Protein AF-A0A819J6X4-F1 (afdb_monomer_lite)

Sequence (179 aa):
MDNEDEAKCPPSIKMVFSSNIVKCTLNVLHQVMFDIQTKNLELQRYGTSIADLHRIITSLLKKLNDRLEQKYFGQQTRILLNAMPEDVREKLISSFVKYLGSIIQYIHKYYDEHSLLAESVAIFGITEIDQIKFDQIEKFVAILNLEVDHDKLFEEIISLQNTYKEVNSYRQVDQNGPP

Foldseek 3Di:
DPPPPPPDDDPVNVVQVVDLLNVLVVLLVVQLVVLVVVLVVQCPDPPCDLLNVLVSLVVSLVVLVVCLVVLPSDDSSVVSLVPDDPVSSVVSSVVSSVVSVVVSVVSCVVQVVCNLVSQLCNLVVPPQLLPRDLVSPVSNCVVVVPDDDSVVVVVVSVVVNVVSVVVVVVVVDVVVDDD

Radius of gyration: 24.9 Å; chains: 1; bounding box: 66×43×71 Å

Structure (mmCIF, N/CA/C/O backbone):
data_AF-A0A819J6X4-F1
#
_entry.id   AF-A0A819J6X4-F1
#
loop_
_atom_site.group_PDB
_atom_site.id
_atom_site.type_symbol
_atom_site.label_atom_id
_atom_site.label_alt_id
_atom_site.label_comp_id
_atom_site.label_asym_id
_atom_site.label_entity_id
_atom_site.label_seq_id
_atom_site.pdbx_PDB_ins_code
_atom_site.Cartn_x
_atom_site.Cartn_y
_atom_site.Cartn_z
_atom_site.occupancy
_atom_site.B_iso_or_equiv
_atom_site.auth_seq_id
_atom_site.auth_comp_id
_atom_site.auth_asym_id
_atom_site.auth_atom_id
_atom_site.pdbx_PDB_model_num
ATOM 1 N N . MET A 1 1 ? -3.077 32.407 39.463 1.00 41.12 1 MET A N 1
ATOM 2 C CA . MET A 1 1 ? -3.561 32.782 38.121 1.00 41.12 1 MET A CA 1
ATOM 3 C C . MET A 1 1 ? -3.925 31.483 37.455 1.00 41.12 1 MET A C 1
ATOM 5 O O . MET A 1 1 ? -3.093 30.860 36.810 1.00 41.12 1 MET A O 1
ATOM 9 N N . ASP A 1 2 ? -5.121 31.019 37.789 1.00 41.47 2 ASP A N 1
ATOM 10 C CA . ASP A 1 2 ? -5.699 29.813 37.224 1.00 41.47 2 ASP A CA 1
ATOM 11 C C . ASP A 1 2 ? -6.083 30.139 35.781 1.00 41.47 2 ASP A C 1
ATOM 13 O O . ASP A 1 2 ? -6.733 31.152 35.529 1.00 41.47 2 ASP A O 1
ATOM 17 N N . ASN A 1 3 ? -5.580 29.351 34.832 1.00 45.38 3 ASN A N 1
ATOM 18 C CA . ASN A 1 3 ? -5.832 29.555 33.410 1.00 45.38 3 ASN A CA 1
ATOM 19 C C . ASN A 1 3 ? -7.334 29.398 33.130 1.00 45.38 3 ASN A C 1
ATOM 21 O O . ASN A 1 3 ? -7.853 28.284 33.096 1.00 45.38 3 ASN A O 1
ATOM 25 N N . GLU A 1 4 ? -8.013 30.517 32.878 1.00 45.69 4 GLU A N 1
ATOM 26 C CA . GLU A 1 4 ? -9.429 30.616 32.490 1.00 45.69 4 GLU A CA 1
ATOM 27 C C . GLU A 1 4 ? -9.725 30.083 31.066 1.00 45.69 4 GLU A C 1
ATOM 29 O O . GLU A 1 4 ? -10.830 30.252 30.554 1.00 45.69 4 GLU A O 1
ATOM 34 N N . ASP A 1 5 ? -8.780 29.370 30.444 1.00 49.88 5 ASP A N 1
ATOM 35 C CA . ASP A 1 5 ? -8.896 28.795 29.096 1.00 49.88 5 ASP A CA 1
ATOM 36 C C . ASP A 1 5 ? -9.400 27.335 29.061 1.00 49.88 5 ASP A C 1
ATOM 38 O O . ASP A 1 5 ? -9.531 26.752 27.982 1.00 49.88 5 ASP A O 1
ATOM 42 N N . GLU A 1 6 ? -9.792 26.729 30.194 1.00 52.22 6 GLU A N 1
ATOM 43 C CA . GLU A 1 6 ? -10.654 25.526 30.189 1.00 52.22 6 GLU A CA 1
ATOM 44 C C . GLU A 1 6 ? -12.104 25.891 29.803 1.00 52.22 6 GLU A C 1
ATOM 46 O O . GLU A 1 6 ? -13.084 25.653 30.516 1.00 52.22 6 GLU A O 1
ATOM 51 N N . ALA A 1 7 ? -12.264 26.488 28.626 1.00 55.84 7 ALA A N 1
ATOM 52 C CA . ALA A 1 7 ? -13.547 26.809 28.037 1.00 55.84 7 ALA A CA 1
ATOM 53 C C . ALA A 1 7 ? -14.368 25.524 27.796 1.00 55.84 7 ALA A C 1
ATOM 55 O O . ALA A 1 7 ? -14.178 24.791 26.828 1.00 55.84 7 ALA A O 1
ATOM 56 N N . LYS A 1 8 ? -15.303 25.256 28.717 1.00 67.75 8 LYS A N 1
ATOM 57 C CA . LYS A 1 8 ? -16.617 24.603 28.536 1.00 67.75 8 LYS A CA 1
ATOM 58 C C . LYS A 1 8 ? -16.708 23.493 27.472 1.00 67.75 8 LYS A C 1
ATOM 60 O O . LYS A 1 8 ? -17.600 23.526 26.629 1.00 67.75 8 LYS A O 1
ATOM 65 N N . CYS A 1 9 ? -15.879 22.451 27.534 1.00 69.38 9 CYS A N 1
ATOM 66 C CA . CYS A 1 9 ? -16.194 21.225 26.793 1.00 69.38 9 CYS A CA 1
ATOM 67 C C . CYS A 1 9 ? -17.431 20.556 27.439 1.00 69.38 9 CYS A C 1
ATOM 69 O O . CYS A 1 9 ? -17.356 20.208 28.626 1.00 69.38 9 CYS A O 1
ATOM 71 N N . PRO A 1 10 ? -18.566 20.397 26.720 1.00 84.94 10 PRO A N 1
ATOM 72 C CA . PRO A 1 10 ? -19.780 19.802 27.270 1.00 84.94 10 PRO A CA 1
ATOM 73 C C . PRO A 1 10 ? -19.505 18.425 27.896 1.00 84.94 10 PRO A C 1
ATOM 75 O O . PRO A 1 10 ? -18.738 17.644 27.322 1.00 84.94 10 PRO A O 1
ATOM 78 N N . PRO A 1 11 ? -20.139 18.069 29.031 1.00 81.12 11 PRO A N 1
ATOM 79 C CA . PRO A 1 11 ? -19.886 16.797 29.716 1.00 81.12 11 PRO A CA 1
ATOM 80 C C . PRO A 1 11 ? -20.071 15.567 28.819 1.00 81.12 11 PRO A C 1
ATOM 82 O O . PRO A 1 11 ? -19.298 14.615 28.901 1.00 81.12 11 PRO A O 1
ATOM 85 N N . SER A 1 12 ? -21.049 15.614 27.911 1.00 81.88 12 SER A N 1
ATOM 86 C CA . SER A 1 12 ? -21.292 14.575 26.906 1.00 81.88 12 SER A CA 1
ATOM 87 C C . SER A 1 12 ? -20.101 14.381 25.964 1.00 81.88 12 SER A C 1
ATOM 89 O O . SER A 1 12 ? -19.718 13.247 25.689 1.00 81.88 12 SER A O 1
ATOM 91 N N . ILE A 1 13 ? -19.461 15.468 25.525 1.00 79.56 13 ILE A N 1
ATOM 92 C CA . ILE A 1 13 ? -18.273 15.422 24.667 1.00 79.56 13 ILE A CA 1
ATOM 93 C C . ILE A 1 13 ? -17.069 14.885 25.454 1.00 79.56 13 ILE A C 1
ATOM 95 O O . ILE A 1 13 ? -16.388 13.976 24.976 1.00 79.56 13 ILE A O 1
ATOM 99 N N . LYS A 1 14 ? -16.847 15.353 26.693 1.00 81.00 14 LYS A N 1
ATOM 100 C CA . LYS A 1 14 ? -15.789 14.806 27.568 1.00 81.00 14 LYS A CA 1
ATOM 101 C C . LYS A 1 14 ? -15.947 13.296 27.773 1.00 81.00 14 LYS A C 1
ATOM 103 O O . LYS A 1 14 ? -14.958 12.566 27.718 1.00 81.00 14 LYS A O 1
ATOM 108 N N . MET A 1 15 ? -17.178 12.817 27.956 1.00 79.44 15 MET A N 1
ATOM 109 C CA . MET A 1 15 ? -17.468 11.392 28.128 1.00 79.44 15 MET A CA 1
ATOM 110 C C . MET A 1 15 ? -17.116 10.572 26.878 1.00 79.44 15 MET A C 1
ATOM 112 O O . MET A 1 15 ? -16.486 9.521 26.996 1.00 79.44 15 MET A O 1
ATOM 116 N N . VAL A 1 16 ? -17.441 11.073 25.680 1.00 80.62 16 VAL A N 1
ATOM 117 C CA . VAL A 1 16 ? -17.099 10.419 24.403 1.00 80.62 16 VAL A CA 1
ATOM 118 C C . VAL A 1 16 ? -15.585 10.260 24.257 1.00 80.62 16 VAL A C 1
ATOM 120 O O . VAL A 1 16 ? -15.105 9.149 24.041 1.00 80.62 16 VAL A O 1
ATOM 123 N N . PHE A 1 17 ? -14.809 11.329 24.447 1.00 80.06 17 PHE A N 1
ATOM 124 C CA . PHE A 1 17 ? -13.347 11.272 24.296 1.00 80.06 17 PHE A CA 1
ATOM 125 C C . PHE A 1 17 ? -12.625 10.576 25.457 1.00 80.06 17 PHE A C 1
ATOM 127 O O . PHE A 1 17 ? -11.466 10.185 25.317 1.00 80.06 17 PHE A O 1
ATOM 134 N N . SER A 1 18 ? -13.305 10.357 26.585 1.00 82.50 18 SER A N 1
ATOM 135 C CA . SER A 1 18 ? -12.787 9.534 27.682 1.00 82.50 18 SER A CA 1
ATOM 136 C C . SER A 1 18 ? -12.871 8.033 27.382 1.00 82.50 18 SER A C 1
ATOM 138 O O . SER A 1 18 ? -12.125 7.257 27.979 1.00 82.50 18 SER A O 1
ATOM 140 N N . SER A 1 19 ? -13.713 7.621 26.427 1.00 88.50 19 SER A N 1
ATOM 141 C CA . SER A 1 19 ? -13.893 6.219 26.041 1.00 88.50 19 SER A CA 1
ATOM 142 C C . SER A 1 19 ? -12.650 5.630 25.373 1.00 88.50 19 SER A C 1
ATOM 144 O O . SER A 1 19 ? -12.152 6.143 24.368 1.00 88.50 19 SER A O 1
ATOM 146 N N . ASN A 1 20 ? -12.194 4.479 25.873 1.00 87.56 20 ASN A N 1
ATOM 147 C CA . ASN A 1 20 ? -11.097 3.731 25.255 1.00 87.56 20 ASN A CA 1
ATOM 148 C C . ASN A 1 20 ? -11.438 3.273 23.831 1.00 87.56 20 ASN A C 1
ATOM 150 O O . ASN A 1 20 ? -10.542 3.210 22.996 1.00 87.56 20 ASN A O 1
ATOM 154 N N . ILE A 1 21 ? -12.714 3.008 23.525 1.00 90.75 21 ILE A N 1
ATOM 155 C CA . ILE A 1 21 ? -13.169 2.639 22.172 1.00 90.75 21 ILE A CA 1
ATOM 156 C C . ILE A 1 21 ? -12.940 3.802 21.205 1.00 90.75 21 ILE A C 1
ATOM 158 O O . ILE A 1 21 ? -12.397 3.613 20.115 1.00 90.75 21 ILE A O 1
ATOM 162 N N . VAL A 1 22 ? -13.307 5.016 21.622 1.00 91.19 22 VAL A N 1
ATOM 163 C CA . VAL A 1 22 ? -13.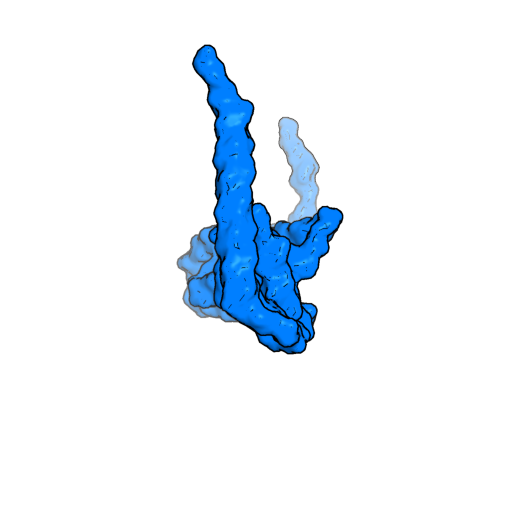131 6.230 20.815 1.00 91.19 22 VAL A CA 1
ATOM 164 C C . VAL A 1 22 ? -11.649 6.524 20.629 1.00 91.19 22 VAL A C 1
ATOM 166 O O . VAL A 1 22 ? -11.203 6.685 19.497 1.00 91.19 22 VAL A O 1
ATOM 169 N N . LYS A 1 23 ? -10.855 6.492 21.706 1.00 91.00 23 LYS A N 1
ATOM 170 C CA . LYS A 1 23 ? -9.393 6.659 21.628 1.00 91.00 23 LYS A CA 1
ATOM 171 C C . LYS A 1 23 ? -8.749 5.627 20.701 1.00 91.00 23 LYS A C 1
ATOM 173 O O . LYS A 1 23 ? -7.892 5.976 19.895 1.00 91.00 23 LYS A O 1
ATOM 178 N N . CYS A 1 24 ? -9.166 4.368 20.794 1.00 92.38 24 CYS A N 1
ATOM 179 C CA . CYS A 1 24 ? -8.680 3.281 19.946 1.00 92.38 24 CYS A CA 1
ATOM 180 C C . CYS A 1 24 ? -9.001 3.554 18.470 1.00 92.38 24 CYS A C 1
ATOM 182 O O . CYS A 1 24 ? -8.107 3.542 17.629 1.00 92.38 24 CYS A O 1
ATOM 184 N N . THR A 1 25 ? -10.249 3.921 18.176 1.00 92.31 25 THR A N 1
ATOM 185 C CA . THR A 1 25 ? -10.704 4.257 16.818 1.00 92.31 25 THR A CA 1
ATOM 186 C C . THR A 1 25 ? -9.948 5.454 16.240 1.00 92.31 25 THR A C 1
ATOM 188 O O . THR A 1 25 ? -9.464 5.392 15.112 1.00 92.31 25 THR A O 1
ATOM 191 N N . LEU A 1 26 ? -9.782 6.528 17.018 1.00 92.00 26 LEU A N 1
ATOM 192 C CA . LEU A 1 26 ? -9.045 7.720 16.592 1.00 92.00 26 LEU A CA 1
ATOM 193 C C . LEU A 1 26 ? -7.571 7.418 16.304 1.00 92.00 26 LEU A C 1
ATOM 195 O O . LEU A 1 26 ? -7.029 7.948 15.339 1.00 92.00 26 LEU A O 1
ATOM 199 N N . ASN A 1 27 ? -6.936 6.536 17.084 1.00 91.31 27 ASN A N 1
ATOM 200 C CA . ASN A 1 27 ? -5.561 6.108 16.817 1.00 91.31 27 ASN A CA 1
ATOM 201 C C . ASN A 1 27 ? -5.437 5.374 15.475 1.00 91.31 27 ASN A C 1
ATOM 203 O O . ASN A 1 27 ? -4.507 5.651 14.718 1.00 91.31 27 ASN A O 1
ATOM 207 N N . VAL A 1 28 ? -6.380 4.482 15.148 1.00 91.56 28 VAL A N 1
ATOM 208 C CA . VAL A 1 28 ? -6.401 3.804 13.840 1.00 91.56 28 VAL A CA 1
ATOM 209 C C . VAL A 1 28 ? -6.591 4.806 12.713 1.00 91.56 28 VAL A C 1
ATOM 211 O O . VAL A 1 28 ? -5.815 4.805 11.759 1.00 91.56 28 VAL A O 1
ATOM 214 N N . LEU A 1 29 ? -7.586 5.687 12.838 1.00 90.69 29 LEU A N 1
ATOM 215 C CA . LEU A 1 29 ? -7.858 6.708 11.832 1.00 90.69 29 LEU A CA 1
ATOM 216 C C . LEU A 1 29 ? -6.639 7.601 11.610 1.00 90.69 29 LEU A C 1
ATOM 218 O O . LEU A 1 29 ? -6.245 7.800 10.469 1.00 90.69 29 LEU A O 1
ATOM 222 N N . HIS A 1 30 ? -5.999 8.075 12.679 1.00 88.88 30 HIS A N 1
ATOM 223 C CA . HIS A 1 30 ? -4.799 8.899 12.583 1.00 88.88 30 HIS A CA 1
ATOM 224 C C . HIS A 1 30 ? -3.659 8.175 11.854 1.00 88.88 30 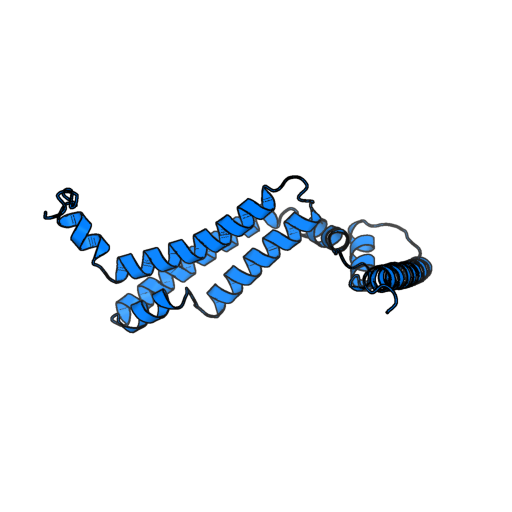HIS A C 1
ATOM 226 O O . HIS A 1 30 ? -3.056 8.741 10.948 1.00 88.88 30 HIS A O 1
ATOM 232 N N . GLN A 1 31 ? -3.381 6.915 12.201 1.00 87.38 31 GLN A N 1
ATOM 233 C CA . GLN A 1 31 ? -2.316 6.131 11.561 1.00 87.38 31 GLN A CA 1
ATOM 234 C C . GLN A 1 31 ? -2.569 5.910 10.066 1.00 87.38 31 GLN A C 1
ATOM 236 O O . GLN A 1 31 ? -1.675 6.108 9.246 1.00 87.38 31 GLN A O 1
ATOM 241 N N . VAL A 1 32 ? -3.794 5.523 9.708 1.00 86.81 32 VAL A N 1
ATOM 242 C CA . VAL A 1 32 ? -4.160 5.247 8.314 1.00 86.81 32 VAL A CA 1
ATOM 243 C C . VAL A 1 32 ? -4.228 6.539 7.499 1.00 86.81 32 VAL A C 1
ATOM 245 O O . VAL A 1 32 ? -3.700 6.589 6.392 1.00 86.81 32 VAL A O 1
ATOM 248 N N . MET A 1 33 ? -4.820 7.604 8.050 1.00 84.06 33 MET A N 1
ATOM 249 C CA . MET A 1 33 ? -4.875 8.907 7.384 1.00 84.06 33 MET A CA 1
ATOM 250 C C . MET A 1 33 ? -3.485 9.489 7.174 1.00 84.06 33 MET A C 1
ATOM 252 O O . MET A 1 33 ? -3.234 10.023 6.102 1.00 84.06 33 MET A O 1
ATOM 256 N N . PHE A 1 34 ? -2.578 9.357 8.142 1.00 87.25 34 PHE A N 1
ATOM 257 C CA . PHE A 1 34 ? -1.207 9.834 7.994 1.00 87.25 34 PHE A CA 1
ATOM 258 C C . PHE A 1 34 ? -0.483 9.134 6.835 1.00 87.25 34 PHE A C 1
ATOM 260 O O . PHE A 1 34 ? 0.149 9.796 6.009 1.00 87.25 34 PHE A O 1
ATOM 267 N N . ASP A 1 35 ? -0.623 7.808 6.729 1.00 87.06 35 ASP A N 1
ATOM 268 C CA . ASP A 1 35 ? -0.035 7.024 5.637 1.00 87.06 35 ASP A CA 1
ATOM 269 C C . ASP A 1 35 ? -0.593 7.459 4.268 1.00 87.06 35 ASP A C 1
ATOM 271 O O . ASP A 1 35 ? 0.172 7.682 3.326 1.00 87.06 35 ASP A O 1
ATOM 275 N N . ILE A 1 36 ? -1.912 7.655 4.173 1.00 86.94 36 ILE A N 1
ATOM 276 C CA . ILE A 1 36 ? -2.587 8.113 2.948 1.00 86.94 36 ILE A CA 1
ATOM 277 C C . ILE A 1 36 ? -2.190 9.551 2.596 1.00 86.94 36 ILE A C 1
ATOM 279 O O . ILE A 1 36 ? -1.846 9.833 1.452 1.00 86.94 36 ILE A O 1
ATOM 283 N N . GLN A 1 37 ? -2.212 10.471 3.561 1.00 87.25 37 GLN A N 1
ATOM 284 C CA . GLN A 1 37 ? -1.880 11.882 3.350 1.00 87.25 37 GLN A CA 1
ATOM 285 C C . GLN A 1 37 ? -0.438 12.057 2.890 1.00 87.25 37 GLN A C 1
ATOM 287 O O . GLN A 1 37 ? -0.189 12.803 1.947 1.00 87.25 37 GLN A O 1
ATOM 292 N N . THR A 1 38 ? 0.499 11.332 3.504 1.00 89.31 38 THR A N 1
ATOM 293 C CA . THR A 1 38 ? 1.909 11.355 3.099 1.00 89.31 38 THR A CA 1
ATOM 294 C C . THR A 1 38 ? 2.061 10.990 1.623 1.00 89.31 38 THR A C 1
ATOM 296 O O . THR A 1 38 ? 2.768 11.671 0.883 1.00 89.31 38 THR A O 1
ATOM 299 N N . LYS A 1 39 ? 1.354 9.946 1.179 1.00 89.25 39 LYS A N 1
ATOM 300 C CA . LYS A 1 39 ? 1.406 9.472 -0.207 1.00 89.25 39 LYS A CA 1
ATOM 301 C C . LYS A 1 39 ? 0.648 10.390 -1.166 1.00 89.25 39 LYS A C 1
ATOM 303 O O . LYS A 1 39 ? 1.137 10.646 -2.258 1.00 89.25 39 LYS A O 1
ATOM 308 N N . ASN A 1 40 ? -0.468 10.979 -0.742 1.00 85.88 40 ASN A N 1
ATOM 309 C CA . ASN A 1 40 ? -1.170 12.007 -1.516 1.00 85.88 40 ASN A CA 1
ATOM 310 C C . ASN A 1 40 ? -0.303 13.247 -1.751 1.00 85.88 40 ASN A C 1
ATOM 312 O O . ASN A 1 40 ? -0.276 13.765 -2.863 1.00 85.88 40 ASN A O 1
ATOM 316 N N . LEU A 1 41 ? 0.426 13.709 -0.732 1.00 87.38 41 LEU A N 1
ATOM 317 C CA . LEU A 1 41 ? 1.358 14.824 -0.888 1.00 87.38 41 LEU A CA 1
ATOM 318 C C . LEU A 1 41 ? 2.483 14.479 -1.862 1.00 87.38 41 LEU A C 1
ATOM 320 O O . LEU A 1 41 ? 2.889 15.339 -2.634 1.00 87.38 41 LEU A O 1
ATOM 324 N N . GLU A 1 42 ? 2.971 13.236 -1.846 1.00 86.44 42 GLU A N 1
ATOM 325 C CA . GLU A 1 42 ? 3.952 12.741 -2.817 1.00 86.44 42 GLU A CA 1
ATOM 326 C C . GLU A 1 42 ? 3.393 12.784 -4.247 1.00 86.44 42 GLU A C 1
ATOM 328 O O . GLU A 1 42 ? 4.051 13.321 -5.131 1.00 86.44 42 GLU A O 1
ATOM 333 N N . LEU A 1 43 ? 2.149 12.331 -4.450 1.00 84.00 43 LEU A N 1
ATOM 334 C CA . LEU A 1 43 ? 1.465 12.383 -5.749 1.00 84.00 43 LEU A CA 1
ATOM 335 C C . LEU A 1 43 ? 1.254 13.813 -6.261 1.00 84.00 43 LEU A C 1
ATOM 337 O O . LEU A 1 43 ? 1.331 14.051 -7.462 1.00 84.00 43 LEU A O 1
ATOM 341 N N . GLN A 1 44 ? 1.012 14.766 -5.362 1.00 83.19 44 GLN A N 1
ATOM 342 C CA . GLN A 1 44 ? 0.765 16.173 -5.693 1.00 83.19 44 GLN A CA 1
ATOM 343 C C . GLN A 1 44 ? 2.040 16.979 -5.989 1.00 83.19 44 GLN A C 1
ATOM 345 O O . GLN A 1 44 ? 1.944 18.156 -6.345 1.00 83.19 44 GLN A O 1
ATOM 350 N N . ARG A 1 45 ? 3.235 16.392 -5.833 1.00 84.06 45 ARG A N 1
ATOM 351 C CA . ARG A 1 45 ? 4.487 17.086 -6.157 1.00 84.06 45 ARG A CA 1
ATOM 352 C C . ARG A 1 45 ? 4.556 17.408 -7.648 1.00 84.06 45 ARG A C 1
ATOM 354 O O . ARG A 1 45 ? 4.127 16.637 -8.503 1.00 84.06 45 ARG A O 1
ATOM 361 N N . TYR A 1 46 ? 5.130 18.567 -7.961 1.00 69.31 46 TYR A N 1
ATOM 362 C CA . TYR A 1 46 ? 5.392 18.944 -9.344 1.00 69.31 46 TYR A CA 1
ATOM 363 C C . TYR A 1 46 ? 6.374 17.947 -9.972 1.00 69.31 46 TYR A C 1
ATOM 365 O O . TYR A 1 46 ? 7.446 17.712 -9.417 1.00 69.31 46 TYR A O 1
ATOM 373 N N . GLY A 1 47 ? 6.009 17.376 -11.121 1.00 69.31 47 GLY A N 1
ATOM 374 C CA . GLY A 1 47 ? 6.851 16.422 -11.845 1.00 69.31 47 GLY A CA 1
ATOM 375 C C . GLY A 1 47 ? 6.675 14.950 -11.461 1.00 69.31 47 GLY A C 1
ATOM 376 O O . GLY A 1 47 ? 7.466 14.138 -11.930 1.00 69.31 47 GLY A O 1
ATOM 377 N N . THR A 1 48 ? 5.661 14.581 -10.666 1.00 75.69 48 THR A N 1
ATOM 378 C CA . THR A 1 48 ? 5.308 13.166 -10.443 1.00 75.69 48 THR A CA 1
ATOM 379 C C . THR A 1 48 ? 5.006 12.491 -11.781 1.00 75.69 48 THR A C 1
ATOM 381 O O . THR A 1 48 ? 4.012 12.804 -12.440 1.00 75.69 48 THR A O 1
ATOM 384 N N . SER A 1 49 ? 5.879 11.573 -12.194 1.00 76.44 49 SER A N 1
ATOM 385 C CA . SER A 1 49 ? 5.717 10.817 -13.435 1.00 76.44 49 SER A CA 1
ATOM 386 C C . SER A 1 49 ? 4.711 9.670 -13.269 1.00 76.44 49 SER A C 1
ATOM 388 O O . SER A 1 49 ? 4.334 9.295 -12.158 1.00 76.44 49 SER A O 1
ATOM 390 N N . ILE A 1 50 ? 4.296 9.047 -14.376 1.00 75.25 50 ILE A N 1
ATOM 391 C CA . ILE A 1 50 ? 3.463 7.834 -14.316 1.00 75.25 50 ILE A CA 1
ATOM 392 C C . ILE A 1 50 ? 4.199 6.655 -13.650 1.00 75.25 50 ILE A C 1
ATOM 394 O O . ILE A 1 50 ? 3.573 5.810 -13.011 1.00 75.25 50 ILE A O 1
ATOM 398 N N . ALA A 1 51 ? 5.533 6.638 -13.734 1.00 73.06 51 ALA A N 1
ATOM 399 C CA . ALA A 1 51 ? 6.378 5.686 -13.024 1.00 73.06 51 ALA A CA 1
ATOM 400 C C . ALA A 1 51 ? 6.344 5.928 -11.504 1.00 73.06 51 ALA A C 1
ATOM 402 O O . ALA A 1 51 ? 6.208 4.986 -10.718 1.00 73.06 51 ALA A O 1
ATOM 403 N N . ASP A 1 52 ? 6.383 7.197 -11.084 1.00 78.25 52 ASP A N 1
ATOM 404 C CA . ASP A 1 52 ? 6.222 7.573 -9.678 1.00 78.25 52 ASP A CA 1
ATOM 405 C C . ASP A 1 52 ? 4.831 7.218 -9.158 1.00 78.25 52 ASP A C 1
ATOM 407 O O . ASP A 1 52 ? 4.718 6.688 -8.056 1.00 78.25 52 ASP A O 1
ATOM 411 N N . LEU A 1 53 ? 3.783 7.429 -9.961 1.00 83.00 53 LEU A N 1
ATOM 412 C CA . LEU A 1 53 ? 2.413 7.048 -9.616 1.00 83.00 53 LEU A CA 1
ATOM 413 C C . LEU A 1 53 ? 2.325 5.563 -9.235 1.00 83.00 53 LEU A C 1
ATOM 415 O O . LEU A 1 53 ? 1.814 5.242 -8.159 1.00 83.00 53 LEU A O 1
ATOM 419 N N . HIS A 1 54 ? 2.862 4.665 -10.074 1.00 84.44 54 HIS A N 1
ATOM 420 C CA . HIS A 1 54 ? 2.875 3.227 -9.784 1.00 84.44 54 HIS A CA 1
ATOM 421 C C . HIS A 1 54 ? 3.634 2.919 -8.497 1.00 84.44 54 HIS A C 1
ATOM 423 O O . HIS A 1 54 ? 3.100 2.254 -7.608 1.00 84.44 54 HIS A O 1
ATOM 429 N N . ARG A 1 55 ? 4.852 3.447 -8.345 1.00 83.12 55 ARG A N 1
ATOM 430 C CA . ARG A 1 55 ? 5.680 3.228 -7.150 1.00 83.12 55 ARG A CA 1
ATOM 431 C C . ARG A 1 55 ? 5.000 3.714 -5.867 1.00 83.12 55 ARG A C 1
ATOM 433 O O . ARG A 1 55 ? 5.032 3.029 -4.844 1.00 83.12 55 ARG A O 1
ATOM 440 N N . ILE A 1 56 ? 4.382 4.892 -5.905 1.00 87.69 56 ILE A N 1
ATOM 441 C CA . ILE A 1 56 ? 3.729 5.510 -4.747 1.00 87.69 56 ILE A CA 1
ATOM 442 C C . ILE A 1 56 ? 2.497 4.701 -4.335 1.00 87.69 56 ILE A C 1
ATOM 444 O O . ILE A 1 56 ? 2.348 4.370 -3.153 1.00 87.69 56 ILE A O 1
ATOM 448 N N . ILE A 1 57 ? 1.643 4.347 -5.300 1.00 88.50 57 ILE A N 1
ATOM 449 C CA . ILE A 1 57 ? 0.408 3.603 -5.038 1.00 88.50 57 ILE A CA 1
ATOM 450 C C . ILE A 1 57 ? 0.711 2.174 -4.587 1.00 88.50 57 ILE A C 1
ATOM 452 O O . ILE A 1 57 ? 0.154 1.730 -3.583 1.00 88.50 57 ILE A O 1
ATOM 456 N N . THR A 1 58 ? 1.631 1.467 -5.247 1.00 87.31 58 THR A N 1
ATOM 457 C CA . THR A 1 58 ? 2.018 0.104 -4.841 1.00 87.31 58 THR A CA 1
ATOM 458 C C . THR A 1 58 ? 2.674 0.078 -3.462 1.00 87.31 58 THR A C 1
ATOM 460 O O . THR A 1 58 ? 2.369 -0.802 -2.658 1.00 87.31 58 THR A O 1
ATOM 463 N N . SER A 1 59 ? 3.505 1.073 -3.128 1.00 89.56 59 SER A N 1
ATOM 464 C CA . SER A 1 59 ? 4.073 1.224 -1.783 1.00 89.56 59 SER A CA 1
ATOM 465 C C . SER A 1 59 ? 2.987 1.414 -0.716 1.00 89.56 59 SER A C 1
ATOM 467 O O . SER A 1 59 ? 3.053 0.786 0.347 1.00 89.56 59 SER A O 1
ATOM 469 N N . LEU A 1 60 ? 1.969 2.237 -0.998 1.00 92.12 60 LEU A N 1
ATOM 470 C CA . LEU A 1 60 ? 0.823 2.424 -0.107 1.00 92.12 60 LEU A CA 1
ATOM 471 C C . LEU A 1 60 ? 0.013 1.129 0.038 1.00 92.12 60 LEU A C 1
ATOM 473 O O . LEU A 1 60 ? -0.241 0.699 1.162 1.00 92.12 60 LEU A O 1
ATOM 477 N N . LEU A 1 61 ? -0.349 0.490 -1.078 1.00 92.31 61 LEU A N 1
ATOM 478 C CA . LEU A 1 61 ? -1.107 -0.762 -1.093 1.00 92.31 61 LEU A CA 1
ATOM 479 C C . LEU A 1 61 ? -0.388 -1.864 -0.321 1.00 92.31 61 LEU A C 1
ATOM 481 O O . LEU A 1 61 ? -1.011 -2.519 0.510 1.00 92.31 61 LEU A O 1
ATOM 485 N N . LYS A 1 62 ? 0.923 -2.032 -0.527 1.00 92.00 62 LYS A N 1
ATOM 486 C CA . LYS A 1 62 ? 1.734 -2.989 0.232 1.00 92.00 62 LYS A CA 1
ATOM 487 C C . LYS A 1 62 ? 1.628 -2.725 1.732 1.00 92.00 62 LYS A C 1
ATOM 489 O O . LYS A 1 62 ? 1.263 -3.617 2.486 1.00 92.00 62 LYS A O 1
ATOM 494 N N . LYS A 1 63 ? 1.843 -1.478 2.162 1.00 92.31 63 LYS A N 1
ATOM 495 C CA . LYS A 1 63 ? 1.766 -1.105 3.582 1.00 92.31 63 LYS A CA 1
ATOM 496 C C . LYS A 1 63 ? 0.379 -1.360 4.186 1.00 92.31 63 LYS A C 1
ATOM 498 O O . LYS A 1 63 ? 0.284 -1.797 5.331 1.00 92.31 63 LYS A O 1
ATOM 503 N N . LEU A 1 64 ? -0.696 -1.074 3.448 1.00 93.19 64 LEU A N 1
ATOM 504 C CA . LEU A 1 64 ? -2.067 -1.317 3.907 1.00 93.19 64 LEU A CA 1
ATOM 505 C C . LEU A 1 64 ? -2.385 -2.818 3.980 1.00 93.19 64 LEU A C 1
ATOM 507 O O . LEU A 1 64 ? -2.987 -3.252 4.964 1.00 93.19 64 LEU A O 1
ATOM 511 N N . ASN A 1 65 ? -1.944 -3.601 2.992 1.00 93.94 65 ASN A N 1
ATOM 512 C CA . ASN A 1 65 ? -2.100 -5.056 2.973 1.00 93.94 65 ASN A CA 1
ATOM 513 C C . ASN A 1 65 ? -1.317 -5.727 4.110 1.00 93.94 65 ASN A C 1
ATOM 515 O O . ASN A 1 65 ? -1.905 -6.509 4.852 1.00 93.94 65 ASN A O 1
ATOM 519 N N . ASP A 1 66 ? -0.056 -5.346 4.338 1.00 93.44 66 ASP A N 1
ATOM 520 C CA . ASP A 1 66 ? 0.766 -5.878 5.436 1.00 93.44 66 ASP A CA 1
ATOM 521 C C . ASP A 1 66 ? 0.092 -5.636 6.801 1.00 93.44 66 ASP A C 1
ATOM 523 O O . ASP A 1 66 ? 0.032 -6.519 7.660 1.00 93.44 66 ASP A O 1
ATOM 527 N N . ARG A 1 67 ? -0.476 -4.436 7.007 1.00 91.62 67 ARG A N 1
ATOM 528 C CA . ARG A 1 67 ? -1.245 -4.108 8.221 1.00 91.62 67 ARG A CA 1
ATOM 529 C C . ARG A 1 67 ? -2.503 -4.962 8.355 1.00 91.62 67 ARG A C 1
ATOM 531 O O . ARG A 1 67 ? -2.849 -5.344 9.474 1.00 91.62 67 ARG A O 1
ATOM 538 N N . LEU A 1 68 ? -3.197 -5.225 7.248 1.00 93.50 68 LEU A N 1
ATOM 539 C CA . LEU A 1 68 ? -4.421 -6.022 7.218 1.00 93.50 68 LEU A CA 1
ATOM 540 C C . LEU A 1 68 ? -4.135 -7.493 7.547 1.00 93.50 68 LEU A C 1
ATOM 542 O O . LEU A 1 68 ? -4.807 -8.061 8.409 1.00 93.50 68 LEU A O 1
ATOM 546 N N . GLU A 1 69 ? -3.111 -8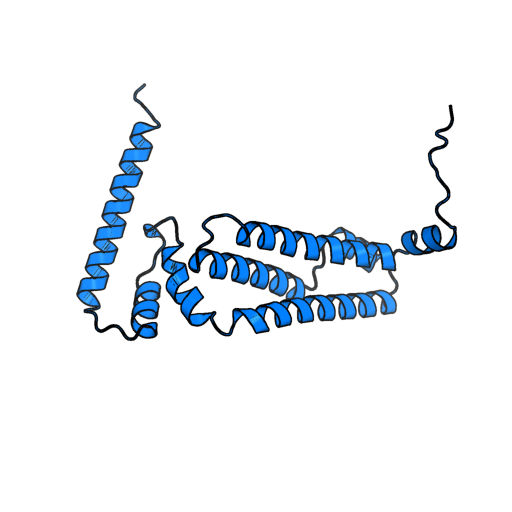.072 6.917 1.00 93.88 69 GLU A N 1
ATOM 547 C CA . GLU A 1 69 ? -2.674 -9.457 7.117 1.00 93.88 69 GLU A CA 1
ATOM 548 C C . GLU A 1 69 ? -2.221 -9.691 8.562 1.00 93.88 69 GLU A C 1
ATOM 550 O O . GLU A 1 69 ? -2.687 -10.612 9.235 1.00 93.88 69 GLU A O 1
ATOM 555 N N . GLN A 1 70 ? -1.393 -8.787 9.089 1.00 92.81 70 GLN A N 1
ATOM 556 C CA . GLN A 1 70 ? -0.894 -8.867 10.464 1.00 92.81 70 GLN A CA 1
ATOM 557 C C . GLN A 1 70 ? -1.920 -8.404 11.510 1.00 92.81 70 GLN A C 1
ATOM 559 O O . GLN A 1 70 ? -1.653 -8.481 12.711 1.00 92.81 70 GLN A O 1
ATOM 564 N N . LYS A 1 71 ? -3.076 -7.875 11.078 1.00 91.69 71 LYS A N 1
ATOM 565 C CA . LYS A 1 71 ? -4.071 -7.196 11.931 1.00 91.69 71 LYS A CA 1
ATOM 566 C C . LYS A 1 71 ? -3.421 -6.159 12.861 1.00 91.69 71 LYS A C 1
ATOM 568 O O . LYS A 1 71 ? -3.783 -6.027 14.033 1.00 91.69 71 LYS A O 1
ATOM 573 N N . TYR A 1 72 ? -2.435 -5.428 12.338 1.00 91.31 72 TYR A N 1
ATOM 574 C CA . TYR A 1 72 ? -1.631 -4.473 13.093 1.00 91.31 72 TYR A CA 1
ATOM 575 C C . TYR A 1 72 ? -2.013 -3.024 12.767 1.00 91.31 72 TYR A C 1
ATOM 577 O O . TYR A 1 72 ? -1.635 -2.450 11.744 1.00 91.31 72 TYR A O 1
ATOM 585 N N . PHE A 1 73 ? -2.714 -2.390 13.708 1.00 90.62 73 PHE A N 1
ATOM 586 C CA . PHE A 1 73 ? -3.253 -1.030 13.570 1.00 90.62 73 PHE A CA 1
ATOM 587 C C . PHE A 1 73 ? -2.474 0.021 14.381 1.00 90.62 73 PHE A C 1
ATOM 589 O O . PHE A 1 73 ? -3.007 1.076 14.731 1.00 90.62 73 PHE A O 1
ATOM 596 N N . GLY A 1 74 ? -1.214 -0.281 14.707 1.00 90.69 74 GLY A N 1
ATOM 597 C CA . GLY A 1 74 ? -0.331 0.580 15.491 1.00 90.69 74 GLY A CA 1
ATOM 598 C C . GLY A 1 74 ? -0.248 0.211 16.973 1.00 90.69 74 GLY A C 1
ATOM 599 O O . GLY A 1 74 ? -1.139 -0.420 17.545 1.00 90.69 74 GLY A O 1
ATOM 600 N N . GLN A 1 75 ? 0.849 0.633 17.602 1.00 92.06 75 GLN A N 1
ATOM 601 C CA . GLN A 1 75 ? 1.195 0.237 18.966 1.00 92.06 75 GLN A CA 1
ATOM 602 C C . GLN A 1 75 ? 0.176 0.720 20.003 1.00 92.06 75 GLN A C 1
ATOM 604 O O . GLN A 1 75 ? -0.253 -0.061 20.847 1.00 92.06 75 GLN A O 1
ATOM 609 N N . GLN A 1 76 ? -0.253 1.983 19.925 1.00 92.19 76 GLN A N 1
ATOM 610 C CA . GLN A 1 76 ? -1.232 2.536 20.870 1.00 92.19 76 GLN A CA 1
ATOM 611 C C . GLN A 1 76 ? -2.592 1.844 20.750 1.00 92.19 76 GLN A C 1
ATOM 613 O O . GLN A 1 76 ? -3.200 1.483 21.755 1.00 92.19 76 GLN A O 1
ATOM 618 N N . THR A 1 77 ? -3.031 1.563 19.521 1.00 93.00 77 THR A N 1
ATOM 619 C CA . THR A 1 77 ? -4.233 0.767 19.262 1.00 93.00 77 THR A CA 1
ATOM 620 C C . THR A 1 77 ? -4.116 -0.624 19.880 1.00 93.00 77 THR A C 1
ATOM 622 O O . THR A 1 77 ? -5.040 -1.071 20.550 1.00 93.00 77 THR A O 1
ATOM 625 N N . ARG A 1 78 ? -2.970 -1.297 19.719 1.00 93.50 78 ARG A N 1
ATOM 626 C CA . ARG A 1 78 ? -2.728 -2.627 20.298 1.00 93.50 78 ARG A CA 1
ATOM 627 C C . ARG A 1 78 ? -2.810 -2.614 21.825 1.00 93.50 78 ARG A C 1
ATOM 629 O O . ARG A 1 78 ? -3.449 -3.491 22.397 1.00 93.50 78 ARG A O 1
ATOM 636 N N . ILE A 1 79 ? -2.206 -1.618 22.475 1.00 94.19 79 ILE A N 1
ATOM 637 C CA . ILE A 1 79 ? -2.276 -1.445 23.934 1.00 94.19 79 ILE A CA 1
ATOM 638 C C . ILE A 1 79 ? -3.734 -1.271 24.379 1.00 94.19 79 ILE A C 1
ATOM 640 O O . ILE A 1 79 ? -4.185 -1.966 25.287 1.00 94.19 79 ILE A O 1
ATOM 644 N N . LEU A 1 80 ? -4.489 -0.395 23.705 1.00 94.19 80 LEU A N 1
ATOM 645 C CA . LEU A 1 80 ? -5.893 -0.138 24.031 1.00 94.19 80 LEU A CA 1
ATOM 646 C C . LEU A 1 80 ? -6.783 -1.364 23.794 1.00 94.19 80 LEU A C 1
ATOM 648 O O . LEU A 1 80 ? -7.613 -1.670 24.642 1.00 94.19 80 LEU A O 1
ATOM 652 N N . LEU A 1 81 ? -6.596 -2.084 22.684 1.00 94.06 81 LEU A N 1
ATOM 653 C CA . LEU A 1 81 ? -7.342 -3.307 22.371 1.00 94.06 81 LEU A CA 1
ATOM 654 C C . LEU A 1 81 ? -7.075 -4.422 23.388 1.00 94.06 81 LEU A C 1
ATOM 656 O O . LEU A 1 81 ? -8.002 -5.131 23.768 1.00 94.06 81 LEU A O 1
ATOM 660 N N . ASN A 1 82 ? -5.832 -4.569 23.853 1.00 93.38 82 ASN A N 1
ATOM 661 C CA . ASN A 1 82 ? -5.472 -5.580 24.850 1.00 93.38 82 ASN A CA 1
ATOM 662 C C . ASN A 1 82 ? -6.093 -5.310 26.228 1.00 93.38 82 ASN A C 1
ATOM 664 O O . ASN A 1 82 ? -6.268 -6.245 27.002 1.00 93.38 82 ASN A O 1
ATOM 668 N N . ALA A 1 83 ? -6.432 -4.054 26.527 1.00 93.31 83 ALA A N 1
ATOM 669 C CA . ALA A 1 83 ? -7.097 -3.659 27.766 1.00 93.31 83 ALA A CA 1
ATOM 670 C C . ALA A 1 83 ? -8.635 -3.770 27.702 1.00 93.31 83 ALA A C 1
ATOM 672 O O . ALA A 1 83 ? -9.307 -3.485 28.692 1.00 93.31 83 ALA A O 1
ATOM 673 N N . MET A 1 84 ? -9.209 -4.133 26.548 1.00 93.69 84 MET A N 1
ATOM 674 C CA . MET A 1 84 ? -10.658 -4.246 26.356 1.00 93.69 84 MET A CA 1
ATOM 675 C C . MET A 1 84 ? -11.162 -5.682 26.556 1.00 93.69 84 MET A C 1
ATOM 677 O O . MET A 1 84 ? -10.416 -6.632 26.305 1.00 93.69 84 MET A O 1
ATOM 681 N N . PRO A 1 85 ? -12.448 -5.850 26.929 1.00 95.44 85 PRO A N 1
ATOM 682 C CA . PRO A 1 85 ? -13.131 -7.138 26.856 1.00 95.44 85 PRO A CA 1
ATOM 683 C C . PRO A 1 85 ? -13.022 -7.763 25.461 1.00 95.44 85 PRO A C 1
ATOM 685 O O . PRO A 1 85 ? -13.010 -7.057 24.448 1.00 95.44 85 PRO A O 1
ATOM 688 N N . GLU A 1 86 ? -12.943 -9.090 25.413 1.00 95.12 86 GLU A N 1
ATOM 689 C CA . GLU A 1 86 ? -12.706 -9.849 24.183 1.00 95.12 86 GLU A CA 1
ATOM 690 C C . GLU A 1 86 ? -13.761 -9.589 23.102 1.00 95.12 86 GLU A C 1
ATOM 692 O O . GLU A 1 86 ? -13.408 -9.323 21.954 1.00 95.12 86 GLU A O 1
ATOM 697 N N . ASP A 1 87 ? -15.038 -9.547 23.476 1.00 95.50 87 ASP A N 1
ATOM 698 C CA . ASP A 1 87 ? -16.149 -9.299 22.557 1.00 95.50 87 ASP A CA 1
ATOM 699 C C . ASP A 1 87 ? -16.079 -7.898 21.918 1.00 95.50 87 ASP A C 1
ATOM 701 O O . ASP A 1 87 ? -16.359 -7.721 20.728 1.00 95.50 87 ASP A O 1
ATOM 705 N N . VAL A 1 88 ? -15.670 -6.889 22.694 1.00 94.50 88 VAL A N 1
ATOM 706 C CA . VAL A 1 88 ? -15.476 -5.513 22.216 1.00 94.50 88 VAL A CA 1
ATOM 707 C C . VAL A 1 88 ? -14.255 -5.439 21.302 1.00 94.50 88 VAL A C 1
ATOM 709 O O . VAL A 1 88 ? -14.316 -4.831 20.228 1.00 94.50 88 VAL A O 1
ATOM 712 N N . ARG A 1 89 ? -13.155 -6.081 21.706 1.00 95.00 89 ARG A N 1
ATOM 713 C CA . ARG A 1 89 ? -11.906 -6.152 20.942 1.00 95.00 89 ARG A CA 1
ATOM 714 C C . ARG A 1 89 ? -12.132 -6.776 19.566 1.00 95.00 89 ARG A C 1
ATOM 716 O O . ARG A 1 89 ? -11.709 -6.195 18.568 1.00 95.00 89 ARG A O 1
ATOM 723 N N . GLU A 1 90 ? -12.818 -7.913 19.490 1.00 95.50 90 GLU A N 1
ATOM 724 C CA . GLU A 1 90 ? -13.100 -8.599 18.223 1.00 95.50 90 GLU A CA 1
ATOM 725 C C . GLU A 1 90 ? -13.983 -7.765 17.290 1.00 95.50 90 GLU A C 1
ATOM 727 O O . GLU A 1 90 ? -13.683 -7.641 16.098 1.00 95.50 90 GLU A O 1
ATOM 732 N N . LYS A 1 91 ? -15.029 -7.121 17.828 1.00 95.50 91 LYS A N 1
ATOM 733 C CA . LYS A 1 91 ? -15.892 -6.209 17.057 1.00 95.50 91 LYS A CA 1
ATOM 734 C C . LYS A 1 91 ? -15.107 -5.031 16.480 1.00 95.50 91 LYS A C 1
ATOM 736 O O . LYS A 1 91 ? -15.305 -4.673 15.314 1.00 95.50 91 LYS A O 1
ATOM 741 N N . LEU A 1 92 ? -14.206 -4.440 17.267 1.00 94.75 92 LEU A N 1
ATOM 742 C CA . LEU A 1 92 ? -13.358 -3.339 16.805 1.00 94.75 92 LEU A CA 1
ATOM 743 C C . LEU A 1 92 ? -12.364 -3.796 15.741 1.00 94.75 92 LEU A C 1
ATOM 745 O O . LEU A 1 92 ? -12.288 -3.168 14.689 1.00 94.75 92 LEU A O 1
ATOM 749 N N . ILE A 1 93 ? -11.665 -4.915 15.960 1.00 94.81 93 ILE A N 1
ATOM 750 C CA . ILE A 1 93 ? -10.743 -5.482 14.966 1.00 94.81 93 ILE A CA 1
ATOM 751 C C . ILE A 1 93 ? -11.483 -5.758 13.654 1.00 94.81 93 ILE A C 1
ATOM 753 O O . ILE A 1 93 ? -11.011 -5.347 12.598 1.00 94.81 93 ILE A O 1
ATOM 757 N N . SER A 1 94 ? -12.666 -6.381 13.703 1.00 95.75 94 SER A N 1
ATOM 758 C CA . SER A 1 94 ? -13.488 -6.620 12.509 1.00 95.75 94 SER A CA 1
ATOM 759 C C . SER A 1 94 ? -13.844 -5.316 11.784 1.00 95.75 94 SER A C 1
ATOM 761 O O . SER A 1 94 ? -13.770 -5.244 10.556 1.00 95.75 94 SER A O 1
ATOM 763 N N . SER A 1 95 ? -14.174 -4.264 12.536 1.00 95.00 95 SER A N 1
ATOM 764 C CA . SER A 1 95 ? -14.484 -2.944 11.976 1.00 95.00 95 SER A CA 1
ATOM 765 C C . SER A 1 95 ? -13.262 -2.297 11.317 1.00 95.00 95 SER A C 1
ATOM 767 O O . SER A 1 95 ? -13.375 -1.760 10.216 1.00 95.00 95 SER A O 1
ATOM 769 N N . PHE A 1 96 ? -12.082 -2.395 11.935 1.00 94.75 96 PHE A N 1
ATOM 770 C CA . PHE A 1 96 ? -10.832 -1.868 11.378 1.00 94.75 96 PHE A CA 1
ATOM 771 C C . PHE A 1 96 ? -10.386 -2.629 10.127 1.00 94.75 96 PHE A C 1
ATOM 773 O O . PHE A 1 96 ? -9.976 -2.005 9.150 1.00 94.75 96 PHE A O 1
ATOM 780 N N . VAL A 1 97 ? -10.528 -3.958 10.125 1.00 95.25 97 VAL A N 1
ATOM 781 C CA . VAL A 1 97 ? -10.277 -4.811 8.952 1.00 95.25 97 VAL A CA 1
ATOM 782 C C . VAL A 1 97 ? -11.184 -4.399 7.794 1.00 95.25 97 VAL A C 1
ATOM 784 O O . VAL A 1 97 ? -10.694 -4.173 6.691 1.00 95.25 97 VAL A O 1
ATOM 787 N N . LYS A 1 98 ? -12.491 -4.238 8.040 1.00 95.31 98 LYS A N 1
ATOM 788 C CA . LYS A 1 98 ? -13.443 -3.781 7.014 1.00 95.31 98 LYS A CA 1
ATOM 789 C C . LYS A 1 98 ? -13.087 -2.395 6.485 1.00 95.31 98 LYS A C 1
ATOM 791 O O . LYS A 1 98 ? -13.090 -2.195 5.278 1.00 95.31 98 LYS A O 1
ATOM 796 N N . TYR A 1 99 ? -12.751 -1.460 7.370 1.00 93.38 99 TYR A N 1
ATOM 797 C CA . TYR A 1 99 ? -12.363 -0.103 6.988 1.00 93.38 99 TYR A CA 1
ATOM 798 C C . TYR A 1 99 ? -11.123 -0.081 6.081 1.00 93.38 99 TYR A C 1
ATOM 800 O O . TYR A 1 99 ? -11.163 0.520 5.008 1.00 93.38 99 TYR A O 1
ATOM 808 N N . LEU A 1 100 ? -10.046 -0.775 6.470 1.00 93.69 100 LEU A N 1
ATOM 809 C CA . LEU A 1 100 ? -8.844 -0.901 5.639 1.00 93.69 100 LEU A CA 1
ATOM 810 C C . LEU A 1 100 ? -9.138 -1.598 4.308 1.00 93.69 100 LEU A C 1
ATOM 812 O O . LEU A 1 100 ? -8.679 -1.133 3.266 1.00 93.69 100 LEU A O 1
ATOM 816 N N . GLY A 1 101 ? -9.936 -2.668 4.335 1.00 94.81 101 GLY A N 1
ATOM 817 C CA . GLY A 1 101 ? -10.363 -3.379 3.132 1.00 94.81 101 GLY A CA 1
ATOM 818 C C . GLY A 1 101 ? -11.087 -2.465 2.142 1.00 94.81 101 GLY A C 1
ATOM 819 O O . GLY A 1 101 ? -10.763 -2.476 0.958 1.00 94.81 101 GLY A O 1
ATOM 820 N N . SER A 1 102 ? -11.992 -1.608 2.621 1.00 94.00 102 SER A N 1
ATOM 821 C CA . SER A 1 102 ? -12.688 -0.632 1.774 1.00 94.00 102 SER A CA 1
ATOM 822 C C . SER A 1 102 ? -11.742 0.392 1.141 1.00 94.00 102 SER A C 1
ATOM 824 O O . SER A 1 102 ? -11.939 0.767 -0.012 1.00 94.00 102 SER A O 1
ATOM 826 N N . ILE A 1 103 ? -10.704 0.838 1.860 1.00 92.12 103 ILE A N 1
ATOM 827 C CA . ILE A 1 103 ? -9.691 1.754 1.305 1.00 92.12 103 ILE A CA 1
ATOM 828 C C . ILE A 1 103 ? -8.893 1.063 0.199 1.00 92.12 103 ILE A C 1
ATOM 830 O O . ILE A 1 103 ? -8.717 1.631 -0.876 1.00 92.12 103 ILE A O 1
ATOM 834 N N . ILE A 1 104 ? -8.427 -0.163 0.446 1.00 93.25 104 ILE A N 1
ATOM 835 C CA . ILE A 1 104 ? -7.671 -0.949 -0.537 1.00 93.25 104 ILE A CA 1
ATOM 836 C C . ILE A 1 104 ? -8.516 -1.163 -1.799 1.00 93.25 104 ILE A C 1
ATOM 838 O O . ILE A 1 104 ? -8.056 -0.886 -2.903 1.00 93.25 104 ILE A O 1
ATOM 842 N N . GLN A 1 105 ? -9.781 -1.562 -1.636 1.00 92.69 105 GLN A N 1
ATOM 843 C CA . GLN A 1 105 ? -10.720 -1.719 -2.750 1.00 92.69 105 GLN A CA 1
ATOM 844 C C . GLN A 1 105 ? -10.948 -0.415 -3.517 1.00 92.69 105 GLN A C 1
ATOM 846 O O . GLN A 1 105 ? -11.022 -0.436 -4.743 1.00 92.69 105 GLN A O 1
ATOM 851 N N . TYR A 1 106 ? -11.044 0.719 -2.816 1.00 90.62 106 TYR A N 1
ATOM 852 C CA . TYR A 1 106 ? -11.154 2.024 -3.459 1.00 90.62 106 TYR A CA 1
ATOM 853 C C . TYR A 1 106 ? -9.928 2.312 -4.328 1.00 90.62 106 TYR A C 1
ATOM 855 O O . TYR A 1 106 ? -10.086 2.696 -5.481 1.00 90.62 106 TYR A O 1
ATOM 863 N N . ILE A 1 107 ? -8.716 2.092 -3.810 1.00 89.62 107 ILE A N 1
ATOM 864 C CA . ILE A 1 107 ? -7.483 2.314 -4.574 1.00 89.62 107 ILE A CA 1
ATOM 865 C C . ILE A 1 107 ? -7.459 1.414 -5.814 1.00 89.62 107 ILE A C 1
ATOM 867 O O . ILE A 1 107 ? -7.285 1.931 -6.913 1.00 89.62 107 ILE A O 1
ATOM 871 N N . HIS A 1 108 ? -7.709 0.109 -5.665 1.00 88.81 108 HIS A N 1
ATOM 872 C CA . HIS A 1 108 ? -7.752 -0.823 -6.798 1.00 88.81 108 HIS A CA 1
ATOM 873 C C . HIS A 1 108 ? -8.764 -0.402 -7.859 1.00 88.81 108 HIS A C 1
ATOM 875 O O . HIS A 1 108 ? -8.422 -0.347 -9.033 1.00 88.81 108 HIS A O 1
ATOM 881 N N . LYS A 1 109 ? -9.975 -0.005 -7.453 1.00 86.75 109 LYS A N 1
ATOM 882 C CA . LYS A 1 109 ? -11.024 0.416 -8.388 1.00 86.75 109 LYS A CA 1
ATOM 883 C C . LYS A 1 109 ? -10.576 1.532 -9.341 1.00 86.75 109 LYS A C 1
ATOM 885 O O . LYS A 1 109 ? -11.006 1.531 -10.485 1.00 86.75 109 LYS A O 1
ATOM 890 N N . TYR A 1 110 ? -9.763 2.480 -8.878 1.00 81.38 110 TYR A N 1
ATOM 891 C CA . TYR A 1 110 ? -9.327 3.620 -9.697 1.00 81.38 110 TYR A CA 1
ATOM 892 C C . TYR A 1 110 ? -7.908 3.477 -10.253 1.00 81.38 110 TYR A C 1
ATOM 894 O O . TYR A 1 110 ? -7.520 4.249 -11.125 1.00 81.38 110 TYR A O 1
ATOM 902 N N . TYR A 1 111 ? -7.124 2.527 -9.743 1.00 80.50 111 TYR A N 1
ATOM 903 C CA . TYR A 1 111 ? -5.741 2.314 -10.155 1.00 80.50 111 TYR A CA 1
ATOM 904 C C . TYR A 1 111 ? -5.565 1.118 -11.102 1.00 80.50 111 TYR A C 1
ATOM 906 O O . TYR A 1 111 ? -4.777 1.203 -12.044 1.00 80.50 111 TYR A O 1
ATOM 914 N N . ASP A 1 112 ? -6.302 0.021 -10.893 1.00 71.06 112 ASP A N 1
ATOM 915 C CA . ASP A 1 112 ? -6.103 -1.232 -11.636 1.00 71.06 112 ASP A CA 1
ATOM 916 C C . ASP A 1 112 ? -6.415 -1.106 -13.129 1.00 71.06 112 ASP A C 1
ATOM 918 O O . ASP A 1 112 ? -5.801 -1.804 -13.930 1.00 71.06 112 ASP A O 1
ATOM 922 N N . GLU A 1 113 ? -7.293 -0.184 -13.536 1.00 61.56 113 GLU A N 1
ATOM 923 C CA . GLU A 1 113 ? -7.614 0.034 -14.957 1.00 61.56 113 GLU A CA 1
ATOM 924 C C . GLU A 1 113 ? -6.391 0.468 -15.793 1.00 61.56 113 GLU A C 1
ATOM 926 O O . GLU A 1 113 ? -6.379 0.308 -17.015 1.00 61.56 113 GLU A O 1
ATOM 931 N N . HIS A 1 114 ? -5.330 0.969 -15.149 1.00 65.00 114 HIS A N 1
ATOM 932 C CA . HIS A 1 114 ? -4.099 1.424 -15.804 1.00 65.00 114 HIS A CA 1
ATOM 933 C C . HIS A 1 114 ? -2.822 0.840 -15.185 1.00 65.00 114 HIS A C 1
ATOM 935 O O . HIS A 1 114 ? -1.716 1.253 -15.550 1.00 65.00 114 HIS A O 1
ATOM 941 N N . SER A 1 115 ? -2.954 -0.118 -14.262 1.00 70.44 115 SER A N 1
ATOM 942 C CA . SER A 1 115 ? -1.828 -0.655 -13.493 1.00 70.44 115 SER A CA 1
ATOM 943 C C . SER A 1 115 ? -0.786 -1.312 -14.386 1.00 70.44 115 SER A C 1
ATOM 945 O O . SER A 1 115 ? 0.396 -1.098 -14.160 1.00 70.44 115 SER A O 1
ATOM 947 N N . LEU A 1 116 ? -1.204 -2.007 -15.447 1.00 69.44 116 LEU A N 1
ATOM 948 C CA . LEU A 1 116 ? -0.306 -2.746 -16.334 1.00 69.44 116 LEU A CA 1
ATOM 949 C C . LEU A 1 116 ? 0.619 -1.813 -17.131 1.00 69.44 116 LEU A C 1
ATOM 951 O O . LEU A 1 116 ? 1.823 -2.038 -17.188 1.00 69.44 116 LEU A O 1
ATOM 955 N N . LEU A 1 117 ? 0.096 -0.710 -17.678 1.00 70.25 117 LEU A N 1
ATOM 956 C CA . LEU A 1 117 ? 0.924 0.296 -18.357 1.00 70.25 117 LEU A CA 1
ATOM 957 C C . LEU A 1 117 ? 1.805 1.059 -17.359 1.00 70.25 117 LEU A C 1
ATOM 959 O O . LEU A 1 117 ? 2.985 1.283 -17.620 1.00 70.25 117 LEU A O 1
ATOM 963 N N . ALA A 1 118 ? 1.247 1.436 -16.206 1.00 72.06 118 ALA A N 1
ATOM 964 C CA . ALA A 1 118 ? 1.982 2.162 -15.177 1.00 72.06 118 ALA A CA 1
ATOM 965 C C . ALA A 1 118 ? 3.115 1.315 -14.562 1.00 72.06 118 ALA A C 1
ATOM 967 O O . ALA A 1 118 ? 4.200 1.840 -14.337 1.00 72.06 118 ALA A O 1
ATOM 968 N N . GLU A 1 119 ? 2.894 0.014 -14.355 1.00 73.88 119 GLU A N 1
ATOM 969 C CA . GLU A 1 119 ? 3.896 -0.975 -13.931 1.00 73.88 119 GLU A CA 1
ATOM 970 C C . GLU A 1 119 ? 5.002 -1.111 -14.973 1.00 73.88 119 GLU A C 1
ATOM 972 O O . GLU A 1 119 ? 6.186 -1.046 -14.649 1.00 73.88 119 GLU A O 1
ATOM 977 N N . SER A 1 120 ? 4.611 -1.217 -16.242 1.00 71.38 120 SER A N 1
ATOM 978 C CA . SER A 1 120 ? 5.550 -1.381 -17.351 1.00 71.38 120 SER A CA 1
ATOM 979 C C . SER A 1 120 ? 6.453 -0.158 -17.514 1.00 71.38 120 SER A C 1
ATOM 981 O O . SER A 1 120 ? 7.640 -0.300 -17.786 1.00 71.38 120 SER A O 1
ATOM 983 N N . VAL A 1 121 ? 5.924 1.052 -17.298 1.00 74.81 121 VAL A N 1
ATOM 984 C CA . VAL A 1 121 ? 6.701 2.302 -17.371 1.00 74.81 121 VAL A CA 1
ATOM 985 C C . VAL A 1 121 ? 7.448 2.596 -16.058 1.00 74.81 121 VAL A C 1
ATOM 987 O O . VAL A 1 121 ? 8.405 3.371 -16.062 1.00 74.81 121 VAL A O 1
ATOM 990 N N . ALA A 1 122 ? 7.086 1.958 -14.937 1.00 74.75 122 ALA A N 1
ATOM 991 C CA . ALA A 1 122 ? 7.716 2.185 -13.632 1.00 74.75 122 ALA A CA 1
ATOM 992 C C . ALA A 1 122 ? 9.226 1.912 -13.622 1.00 74.75 122 ALA A C 1
ATOM 994 O O . ALA A 1 122 ? 9.956 2.549 -12.861 1.00 74.75 122 ALA A O 1
ATOM 995 N N . ILE A 1 123 ? 9.702 1.027 -14.503 1.00 72.56 123 ILE A N 1
ATOM 996 C CA . ILE A 1 123 ? 11.128 0.717 -14.679 1.00 72.56 123 ILE A CA 1
ATOM 997 C C . ILE A 1 123 ? 11.955 1.960 -15.036 1.00 72.56 123 ILE A C 1
ATOM 999 O O . ILE A 1 123 ? 13.104 2.073 -14.624 1.00 72.56 123 ILE A O 1
ATOM 1003 N N . PHE A 1 124 ? 11.357 2.932 -15.735 1.00 69.62 124 PHE A N 1
ATOM 1004 C CA . PHE A 1 124 ? 12.021 4.180 -16.121 1.00 69.62 124 PHE A CA 1
ATOM 1005 C C . PHE A 1 124 ? 12.035 5.225 -14.999 1.00 69.62 124 PHE A C 1
ATOM 1007 O O . PHE A 1 124 ? 12.723 6.235 -15.110 1.00 69.62 124 PHE A O 1
ATOM 1014 N N . GLY A 1 125 ? 11.291 4.991 -13.912 1.00 64.31 125 GLY A N 1
ATOM 1015 C CA . GLY A 1 125 ? 11.372 5.782 -12.681 1.00 64.31 125 GLY A CA 1
ATOM 1016 C C . GLY A 1 125 ? 12.471 5.312 -11.724 1.00 64.31 125 GLY A C 1
ATOM 1017 O O . GLY A 1 125 ? 12.658 5.917 -10.667 1.00 64.31 125 GLY A O 1
ATOM 1018 N N . ILE A 1 126 ? 13.187 4.231 -12.055 1.00 65.12 126 ILE A N 1
ATOM 1019 C CA . ILE A 1 126 ? 14.329 3.751 -11.277 1.00 65.12 126 ILE A CA 1
ATOM 1020 C C . ILE A 1 126 ? 15.486 4.740 -11.469 1.00 65.12 126 ILE A C 1
ATOM 1022 O O . ILE A 1 126 ? 15.994 4.930 -12.569 1.00 65.12 126 ILE A O 1
ATOM 1026 N N . THR A 1 127 ? 15.906 5.383 -10.380 1.00 65.06 127 THR A N 1
ATOM 1027 C CA . THR A 1 127 ? 16.969 6.404 -10.386 1.00 65.06 127 THR A CA 1
ATOM 1028 C C . THR A 1 127 ? 18.375 5.828 -10.578 1.00 65.06 127 THR A C 1
ATOM 1030 O O . THR A 1 127 ? 19.292 6.550 -10.967 1.00 65.06 127 THR A O 1
ATOM 1033 N N . GLU A 1 128 ? 18.537 4.534 -10.307 1.00 68.75 128 GLU A N 1
ATOM 1034 C CA . GLU A 1 128 ? 19.782 3.774 -10.410 1.00 68.75 128 GLU A CA 1
ATOM 1035 C C . GLU A 1 128 ? 19.672 2.772 -11.566 1.00 68.75 128 GLU A C 1
ATOM 1037 O O . GLU A 1 128 ? 19.043 1.722 -11.449 1.00 68.75 128 GLU A O 1
ATOM 1042 N N . ILE A 1 129 ? 20.250 3.125 -12.716 1.00 72.62 129 ILE A N 1
ATOM 1043 C CA . ILE A 1 129 ? 20.151 2.353 -13.968 1.00 72.62 129 ILE A CA 1
ATOM 1044 C C . ILE A 1 129 ? 20.671 0.912 -13.804 1.00 72.62 129 ILE A C 1
ATOM 1046 O O . ILE A 1 129 ? 20.200 -0.012 -14.467 1.00 72.62 129 ILE A O 1
ATOM 1050 N N . ASP A 1 130 ? 21.611 0.696 -12.889 1.00 72.19 130 ASP A N 1
ATOM 1051 C CA . ASP A 1 130 ? 22.166 -0.609 -12.533 1.00 72.19 130 ASP A CA 1
ATOM 1052 C C . ASP A 1 130 ? 21.183 -1.532 -11.792 1.00 72.19 130 ASP A C 1
ATOM 1054 O O . ASP A 1 130 ? 21.421 -2.739 -11.725 1.00 72.19 130 ASP A O 1
ATOM 1058 N N . GLN A 1 131 ? 20.061 -1.007 -11.290 1.00 77.69 131 GLN A N 1
ATOM 1059 C CA . GLN A 1 131 ? 18.990 -1.813 -10.695 1.00 77.69 131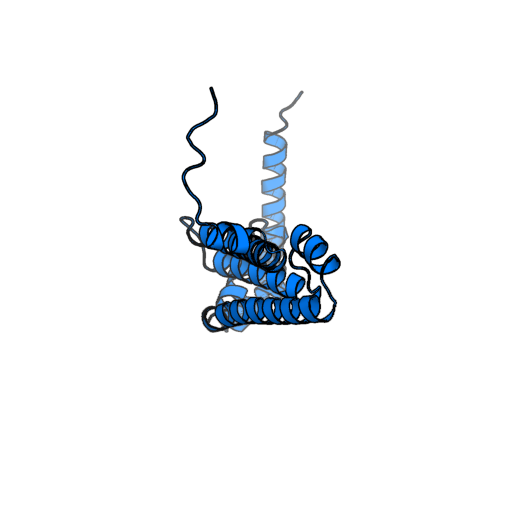 GLN A CA 1
ATOM 1060 C C . GLN A 1 131 ? 17.962 -2.314 -11.720 1.00 77.69 131 GLN A C 1
ATOM 1062 O O . GLN A 1 131 ? 17.143 -3.174 -11.386 1.00 77.69 131 GLN A O 1
ATOM 1067 N N . ILE A 1 132 ? 17.987 -1.798 -12.953 1.00 79.56 132 ILE A N 1
ATOM 1068 C CA . ILE A 1 132 ? 17.059 -2.216 -14.007 1.00 79.56 132 ILE A CA 1
ATOM 1069 C C . ILE A 1 132 ? 17.461 -3.610 -14.493 1.00 79.56 132 ILE A C 1
ATOM 1071 O O . ILE A 1 132 ? 18.568 -3.812 -14.988 1.00 79.56 132 ILE A O 1
ATOM 1075 N N . LYS A 1 133 ? 16.572 -4.595 -14.370 1.00 83.75 133 LYS A N 1
ATOM 1076 C CA . LYS A 1 133 ? 16.835 -5.954 -14.855 1.00 83.75 133 LYS A CA 1
ATOM 1077 C C . LYS A 1 133 ? 16.313 -6.146 -16.276 1.00 83.75 133 LYS A C 1
ATOM 1079 O O . LYS A 1 133 ? 15.269 -5.607 -16.638 1.00 83.75 133 LYS A O 1
ATOM 1084 N N . PHE A 1 134 ? 17.015 -6.964 -17.061 1.00 87.50 134 PHE A N 1
ATOM 1085 C CA . PHE A 1 134 ? 16.633 -7.259 -18.445 1.00 87.50 134 PHE A CA 1
ATOM 1086 C C . PHE A 1 134 ? 15.210 -7.828 -18.556 1.00 87.50 134 PHE A C 1
ATOM 1088 O O . PHE A 1 134 ? 14.433 -7.354 -19.377 1.00 87.50 134 PHE A O 1
ATOM 1095 N N . ASP A 1 135 ? 14.820 -8.734 -17.652 1.00 87.00 135 ASP A N 1
ATOM 1096 C CA . ASP A 1 135 ? 13.481 -9.341 -17.633 1.00 87.00 135 ASP A CA 1
ATOM 1097 C C . ASP A 1 135 ? 12.351 -8.311 -17.453 1.00 87.00 135 ASP A C 1
ATOM 1099 O O . ASP A 1 135 ? 11.219 -8.532 -17.885 1.00 87.00 135 ASP A O 1
ATOM 1103 N N . GLN A 1 136 ? 12.638 -7.172 -16.819 1.00 82.88 136 GLN A N 1
ATOM 1104 C CA . GLN A 1 136 ? 11.682 -6.075 -16.674 1.00 82.88 136 GLN A CA 1
ATOM 1105 C C . GLN A 1 136 ? 11.517 -5.298 -17.986 1.00 82.88 136 GLN A C 1
ATOM 1107 O O . GLN A 1 136 ? 10.403 -4.901 -18.327 1.00 82.88 136 GLN A O 1
ATOM 1112 N N . ILE A 1 137 ? 12.603 -5.121 -18.743 1.00 84.62 137 ILE A N 1
ATOM 1113 C CA . ILE A 1 137 ? 12.574 -4.468 -20.055 1.00 84.62 137 ILE A CA 1
ATOM 1114 C C . ILE A 1 137 ? 11.906 -5.378 -21.094 1.00 84.62 137 ILE A C 1
ATOM 1116 O O . ILE A 1 137 ? 11.083 -4.906 -21.877 1.00 84.62 137 ILE A O 1
ATOM 1120 N N . GLU A 1 138 ? 12.166 -6.686 -21.059 1.00 86.88 138 GLU A N 1
ATOM 1121 C CA . GLU A 1 138 ? 11.489 -7.652 -21.934 1.00 86.88 138 GLU A CA 1
ATOM 1122 C C . GLU A 1 138 ? 9.971 -7.659 -21.724 1.00 86.88 138 GLU A C 1
ATOM 1124 O O . GLU A 1 138 ? 9.204 -7.668 -22.688 1.00 86.88 138 GLU A O 1
ATOM 1129 N N . LYS A 1 139 ? 9.517 -7.586 -20.466 1.00 84.25 139 LYS A N 1
ATOM 1130 C CA . LYS A 1 139 ? 8.087 -7.449 -20.151 1.00 84.25 139 LYS A CA 1
ATOM 1131 C C . LYS A 1 139 ? 7.497 -6.165 -20.733 1.00 84.25 139 LYS A C 1
ATOM 1133 O O . LYS A 1 139 ? 6.402 -6.208 -21.286 1.00 84.25 139 LYS A O 1
ATOM 1138 N N . PHE A 1 140 ? 8.214 -5.044 -20.647 1.00 83.44 140 PHE A N 1
ATOM 1139 C CA . PHE A 1 140 ? 7.777 -3.770 -21.226 1.00 83.44 140 PHE A CA 1
ATOM 1140 C C . PHE A 1 140 ? 7.635 -3.847 -22.753 1.00 83.44 140 PHE A C 1
ATOM 1142 O O . PHE A 1 140 ? 6.607 -3.446 -23.299 1.00 83.44 140 PHE A O 1
ATOM 1149 N N . VAL A 1 141 ? 8.632 -4.423 -23.430 1.00 86.38 141 VAL A N 1
ATOM 1150 C CA . VAL A 1 141 ? 8.617 -4.677 -24.879 1.00 86.38 141 VAL A CA 1
ATOM 1151 C C . VAL A 1 141 ? 7.406 -5.517 -25.283 1.00 86.38 141 VAL A C 1
ATOM 1153 O O . VAL A 1 141 ? 6.686 -5.147 -26.212 1.00 86.38 141 VAL A O 1
ATOM 1156 N N . ALA A 1 142 ? 7.150 -6.609 -24.556 1.00 85.19 142 ALA A N 1
ATOM 1157 C CA . ALA A 1 142 ? 6.027 -7.502 -24.823 1.00 85.19 142 ALA A CA 1
ATOM 1158 C C . ALA A 1 142 ? 4.672 -6.803 -24.630 1.00 85.19 142 ALA A C 1
ATOM 1160 O O . ALA A 1 142 ? 3.767 -6.968 -25.446 1.00 85.19 142 ALA A O 1
ATOM 1161 N N . ILE A 1 143 ? 4.534 -5.985 -23.583 1.00 82.38 143 ILE A N 1
ATOM 1162 C CA . ILE A 1 143 ? 3.297 -5.248 -23.278 1.00 82.38 143 ILE A CA 1
ATOM 1163 C C . ILE A 1 143 ? 2.990 -4.192 -24.340 1.00 82.38 143 ILE A C 1
ATOM 1165 O O . ILE A 1 143 ? 1.829 -3.997 -24.699 1.00 82.38 143 ILE A O 1
ATOM 1169 N N . LEU A 1 144 ? 4.021 -3.532 -24.869 1.00 82.38 144 LEU A N 1
ATOM 1170 C CA . LEU A 1 144 ? 3.877 -2.577 -25.966 1.00 82.38 144 LEU A CA 1
ATOM 1171 C C . LEU A 1 144 ? 3.828 -3.234 -27.351 1.00 82.38 144 LEU A C 1
ATOM 1173 O O . LEU A 1 144 ? 3.625 -2.529 -28.339 1.00 82.38 144 LEU A O 1
ATOM 1177 N N . ASN A 1 145 ? 3.985 -4.561 -27.423 1.00 85.06 145 ASN A N 1
ATOM 1178 C CA . ASN A 1 145 ? 4.032 -5.331 -28.662 1.00 85.06 145 ASN A CA 1
ATOM 1179 C C . ASN A 1 145 ? 5.036 -4.739 -29.673 1.00 85.06 145 ASN A C 1
ATOM 1181 O O . ASN A 1 145 ? 4.717 -4.536 -30.846 1.00 85.06 145 ASN A O 1
ATOM 1185 N N . LEU A 1 146 ? 6.232 -4.396 -29.185 1.00 85.75 146 LEU A N 1
ATOM 1186 C CA . LEU A 1 146 ? 7.308 -3.852 -30.009 1.00 85.75 146 LEU A CA 1
ATOM 1187 C C . LEU A 1 146 ? 8.085 -4.995 -30.664 1.00 85.75 146 LEU A C 1
ATOM 1189 O O . LEU A 1 146 ? 8.520 -5.921 -29.984 1.00 85.75 146 LEU A O 1
ATOM 1193 N N . GLU A 1 147 ? 8.318 -4.902 -31.972 1.00 89.44 147 GLU A N 1
ATOM 1194 C CA . GLU A 1 147 ? 9.291 -5.762 -32.648 1.00 89.44 147 GLU A CA 1
ATOM 1195 C C . GLU A 1 147 ? 10.700 -5.212 -32.408 1.00 89.44 147 GLU A C 1
ATOM 1197 O O . GLU A 1 147 ? 11.102 -4.203 -32.990 1.00 89.44 147 GLU A O 1
ATOM 1202 N N . VAL A 1 148 ? 11.448 -5.877 -31.532 1.00 90.00 148 VAL A N 1
ATOM 1203 C CA . VAL A 1 148 ? 12.847 -5.561 -31.224 1.00 90.00 148 VAL A CA 1
ATOM 1204 C C . VAL A 1 148 ? 13.689 -6.828 -31.212 1.00 90.00 148 VAL A C 1
ATOM 1206 O O . VAL A 1 148 ? 13.220 -7.918 -30.893 1.00 90.00 148 VAL A O 1
ATOM 1209 N N . ASP A 1 149 ? 14.959 -6.661 -31.561 1.00 93.00 149 ASP A N 1
ATOM 1210 C CA . ASP A 1 149 ? 15.978 -7.694 -31.429 1.00 93.00 149 ASP A CA 1
ATOM 1211 C C . ASP A 1 149 ? 16.390 -7.806 -29.952 1.00 93.00 149 ASP A C 1
ATOM 1213 O O . ASP A 1 149 ? 17.008 -6.892 -29.401 1.00 93.00 149 ASP A O 1
ATOM 1217 N N . HIS A 1 150 ? 16.002 -8.907 -29.302 1.00 89.56 150 HIS A N 1
ATOM 1218 C CA . HIS A 1 150 ? 16.239 -9.130 -27.874 1.00 89.56 150 HIS A CA 1
ATOM 1219 C C . HIS A 1 150 ? 17.726 -9.304 -27.536 1.00 89.56 150 HIS A C 1
ATOM 1221 O O . HIS A 1 150 ? 18.152 -8.853 -26.472 1.00 89.56 150 HIS A O 1
ATOM 1227 N N . ASP A 1 151 ? 18.517 -9.897 -28.435 1.00 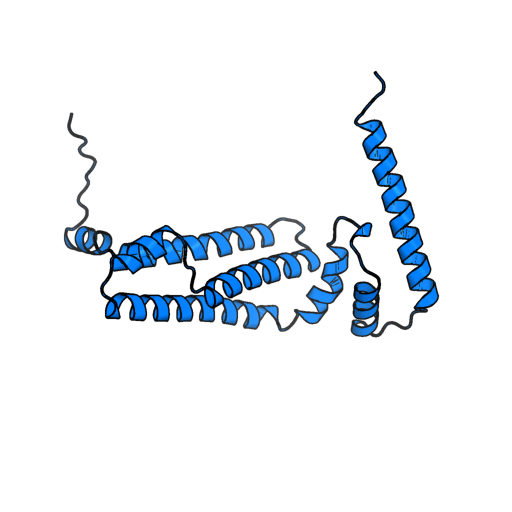90.69 151 ASP A N 1
ATOM 1228 C CA . ASP A 1 151 ? 19.953 -10.096 -28.216 1.00 90.69 151 ASP A CA 1
ATOM 1229 C C . ASP A 1 151 ? 20.668 -8.743 -28.242 1.00 90.69 151 ASP A C 1
ATOM 1231 O O . ASP A 1 151 ? 21.419 -8.398 -27.326 1.00 90.69 151 ASP A O 1
ATOM 1235 N N . LYS A 1 152 ? 20.342 -7.916 -29.241 1.00 91.81 152 LYS A N 1
ATOM 1236 C CA . LYS A 1 152 ? 20.881 -6.557 -29.334 1.00 91.81 152 LYS A CA 1
ATOM 1237 C C . LYS A 1 152 ? 20.443 -5.684 -28.157 1.00 91.81 152 LYS A C 1
ATOM 1239 O O . LYS A 1 152 ? 21.249 -4.940 -27.602 1.00 91.81 152 LYS A O 1
ATOM 1244 N N . LEU A 1 153 ? 19.177 -5.788 -27.750 1.00 89.81 153 LEU A N 1
ATOM 1245 C CA . LEU A 1 153 ? 18.643 -5.051 -26.606 1.00 89.81 153 LEU A CA 1
ATOM 1246 C C . LEU A 1 153 ? 19.378 -5.418 -25.308 1.00 89.81 153 LEU A C 1
ATOM 1248 O O . LEU A 1 153 ? 19.704 -4.531 -24.518 1.00 89.81 153 LEU A O 1
ATOM 1252 N N . PHE A 1 154 ? 19.674 -6.705 -25.099 1.00 91.44 154 PHE A N 1
ATOM 1253 C CA . PHE A 1 154 ? 20.457 -7.167 -23.953 1.00 91.44 154 PHE A CA 1
ATOM 1254 C C . PHE A 1 154 ? 21.849 -6.525 -23.929 1.00 91.44 154 PHE A C 1
ATOM 1256 O O . PHE A 1 154 ? 22.254 -5.966 -22.906 1.00 91.44 154 PHE A O 1
ATOM 1263 N N . GLU A 1 155 ? 22.559 -6.550 -25.060 1.00 92.56 155 GLU A N 1
ATOM 1264 C CA . GLU A 1 155 ? 23.883 -5.931 -25.186 1.00 92.56 155 GLU A CA 1
ATOM 1265 C C . GLU A 1 155 ? 23.847 -4.420 -24.904 1.00 92.56 155 GLU A C 1
ATOM 1267 O O . GLU A 1 155 ? 24.677 -3.908 -24.144 1.00 92.56 155 GLU A O 1
ATOM 1272 N N . GLU A 1 156 ? 22.858 -3.710 -25.456 1.00 89.50 156 GLU A N 1
ATOM 1273 C CA . GLU A 1 156 ? 22.675 -2.267 -25.256 1.00 89.50 156 GLU A CA 1
ATOM 1274 C C . GLU A 1 156 ? 22.437 -1.917 -23.776 1.00 89.50 156 GLU A C 1
ATOM 1276 O O . GLU A 1 156 ? 23.028 -0.964 -23.260 1.00 89.50 156 GLU A O 1
ATOM 1281 N N . ILE A 1 157 ? 21.637 -2.714 -23.059 1.00 87.69 157 ILE A N 1
ATOM 1282 C CA . ILE A 1 157 ? 21.360 -2.509 -21.628 1.00 87.69 157 ILE A CA 1
ATOM 1283 C C . ILE A 1 157 ? 22.613 -2.733 -20.784 1.00 87.69 157 ILE A C 1
ATOM 1285 O O . ILE A 1 157 ? 22.921 -1.912 -19.917 1.00 87.69 157 ILE A O 1
ATOM 1289 N N . ILE A 1 158 ? 23.361 -3.809 -21.042 1.00 88.69 158 ILE A N 1
ATOM 1290 C CA . ILE A 1 158 ? 24.616 -4.081 -20.330 1.00 88.69 158 ILE A CA 1
ATOM 1291 C C . ILE A 1 158 ? 25.623 -2.951 -20.566 1.00 88.69 158 ILE A C 1
ATOM 1293 O O . ILE A 1 158 ? 26.252 -2.473 -19.618 1.00 88.69 158 ILE A O 1
ATOM 1297 N N . SER A 1 159 ? 25.742 -2.475 -21.809 1.00 88.62 159 SER A N 1
ATOM 1298 C CA . SER A 1 159 ? 26.597 -1.333 -22.138 1.00 88.62 159 SER A CA 1
ATOM 1299 C C . SER A 1 159 ? 26.188 -0.085 -21.352 1.00 88.62 159 SER A C 1
ATOM 1301 O O . SER A 1 159 ? 27.033 0.550 -20.722 1.00 88.62 159 SER A O 1
ATOM 1303 N N . LEU A 1 160 ? 24.893 0.243 -21.334 1.00 85.81 160 LEU A N 1
ATOM 1304 C CA . LEU A 1 160 ? 24.351 1.398 -20.618 1.00 85.81 160 LEU A CA 1
ATOM 1305 C C . LEU A 1 160 ? 24.623 1.318 -19.104 1.00 85.81 160 LEU A C 1
ATOM 1307 O O . LEU A 1 160 ? 25.042 2.305 -18.494 1.00 85.81 160 LEU A O 1
ATOM 1311 N N . GLN A 1 161 ? 24.439 0.143 -18.496 1.00 86.81 161 GLN A N 1
ATOM 1312 C CA . GLN A 1 161 ? 24.730 -0.088 -17.077 1.00 86.81 161 GLN A CA 1
ATOM 1313 C C . GLN A 1 161 ? 26.214 0.081 -16.747 1.00 86.81 161 GLN A C 1
ATOM 1315 O O . GLN A 1 161 ? 26.551 0.655 -15.709 1.00 86.81 161 GLN A O 1
ATOM 1320 N N . ASN A 1 162 ? 27.104 -0.394 -17.620 1.00 86.81 162 ASN A N 1
ATOM 1321 C CA . ASN A 1 162 ? 28.545 -0.230 -17.443 1.00 86.81 162 ASN A CA 1
ATOM 1322 C C . ASN A 1 162 ? 28.947 1.247 -17.531 1.00 86.81 162 ASN A C 1
ATOM 1324 O O . ASN A 1 162 ? 29.609 1.748 -16.622 1.00 86.81 162 ASN A O 1
ATOM 1328 N N . THR A 1 163 ? 28.458 1.974 -18.540 1.00 85.62 163 THR A N 1
ATOM 1329 C CA . THR A 1 163 ? 28.697 3.421 -18.664 1.00 85.62 163 THR A CA 1
ATOM 1330 C C . THR A 1 163 ? 28.171 4.192 -17.450 1.00 85.62 163 THR A C 1
ATOM 1332 O O . THR A 1 163 ? 28.843 5.089 -16.944 1.00 85.62 163 THR A O 1
ATOM 1335 N N . TYR A 1 164 ? 26.992 3.838 -16.931 1.00 83.25 164 TYR A N 1
ATOM 1336 C CA . TYR A 1 164 ? 26.439 4.473 -15.732 1.00 83.25 164 TYR A CA 1
ATOM 1337 C C . TYR A 1 164 ? 27.329 4.264 -14.497 1.00 83.25 164 TYR A C 1
ATOM 1339 O O . TYR A 1 164 ? 27.606 5.219 -13.765 1.00 83.25 164 TYR A O 1
ATOM 1347 N N . LYS A 1 165 ? 27.826 3.036 -14.288 1.00 83.75 165 LYS A N 1
ATOM 1348 C CA . LYS A 1 165 ? 28.764 2.715 -13.200 1.00 83.75 165 LYS A CA 1
ATOM 1349 C C . LYS A 1 165 ? 30.061 3.510 -13.318 1.00 83.75 165 LYS A C 1
ATOM 1351 O O . LYS A 1 165 ? 30.518 4.064 -12.320 1.00 83.75 165 LYS A O 1
ATOM 1356 N N . GLU A 1 166 ? 30.618 3.614 -14.522 1.00 84.12 166 GLU A N 1
ATOM 1357 C CA . GLU A 1 166 ? 31.812 4.421 -14.788 1.00 84.12 166 GLU A CA 1
ATOM 1358 C C . GLU A 1 166 ? 31.571 5.892 -14.429 1.00 84.12 166 GLU A C 1
ATOM 1360 O O . GLU A 1 166 ? 32.280 6.442 -13.585 1.00 84.12 166 GLU A O 1
ATOM 1365 N N . VAL A 1 167 ? 30.519 6.517 -14.968 1.00 82.38 167 VAL A N 1
ATOM 1366 C CA . VAL A 1 167 ? 30.185 7.929 -14.698 1.00 82.38 167 VAL A CA 1
ATOM 1367 C C . VAL A 1 167 ? 29.982 8.196 -13.203 1.00 82.38 167 VAL A C 1
ATOM 1369 O O . VAL A 1 167 ? 30.468 9.203 -12.681 1.00 82.38 167 VAL A O 1
ATOM 1372 N N . ASN A 1 168 ? 29.298 7.300 -12.489 1.00 78.38 168 ASN A N 1
ATOM 1373 C CA . ASN A 1 168 ? 29.096 7.447 -11.048 1.00 78.38 168 ASN A CA 1
ATOM 1374 C C . ASN A 1 168 ? 30.381 7.230 -10.240 1.00 78.38 168 ASN A C 1
ATOM 1376 O O . ASN A 1 168 ? 30.569 7.907 -9.228 1.00 78.38 168 ASN A O 1
ATOM 1380 N N . SER A 1 169 ? 31.286 6.356 -10.690 1.00 77.50 169 SER A N 1
ATOM 1381 C CA . SER A 1 169 ? 32.598 6.185 -10.056 1.00 77.50 169 SER A CA 1
ATOM 1382 C C . SER A 1 169 ? 33.451 7.456 -10.163 1.00 77.50 169 SER A C 1
ATOM 1384 O O . SER A 1 169 ? 34.021 7.886 -9.163 1.00 77.50 169 SER A O 1
ATOM 1386 N N . TYR A 1 170 ? 33.440 8.141 -11.314 1.00 68.94 170 TYR A N 1
ATOM 1387 C CA . TYR A 1 170 ? 34.138 9.420 -11.487 1.00 68.94 170 TYR A CA 1
ATOM 1388 C C . TYR A 1 170 ? 33.570 10.526 -10.582 1.00 68.94 170 TYR A C 1
ATOM 1390 O O . TYR A 1 170 ? 34.325 11.267 -9.958 1.00 68.94 170 TYR A O 1
ATOM 1398 N N . ARG A 1 171 ? 32.241 10.584 -10.413 1.00 61.81 171 ARG A N 1
ATOM 1399 C CA . ARG A 1 171 ? 31.585 11.561 -9.521 1.00 61.81 171 ARG A CA 1
ATOM 1400 C C . ARG A 1 171 ? 31.915 11.372 -8.035 1.00 61.81 171 ARG A C 1
ATOM 1402 O O . ARG A 1 171 ? 31.874 12.344 -7.287 1.00 61.81 171 ARG A O 1
ATOM 1409 N N . GLN A 1 172 ? 32.231 10.151 -7.598 1.00 58.12 172 GLN A N 1
ATOM 1410 C CA . GLN A 1 172 ? 32.652 9.878 -6.215 1.00 58.12 172 GLN A CA 1
ATOM 1411 C C . GLN A 1 172 ? 34.121 10.247 -5.955 1.00 58.12 172 GLN 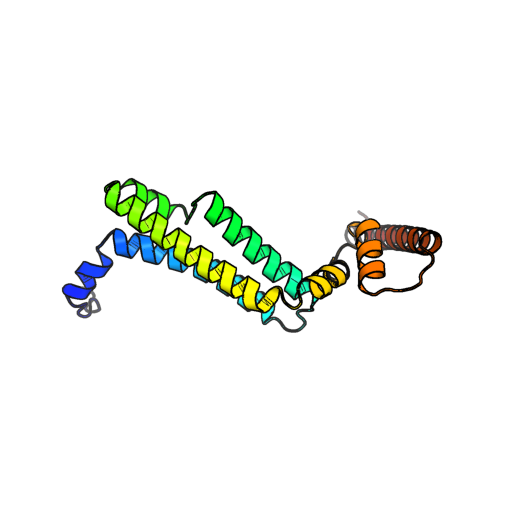A C 1
ATOM 1413 O O . GLN A 1 172 ? 34.479 10.562 -4.819 1.00 58.12 172 GLN A O 1
ATOM 1418 N N . VAL A 1 173 ? 34.962 10.241 -6.993 1.00 57.19 173 VAL A N 1
ATOM 1419 C CA . VAL A 1 173 ? 36.368 10.667 -6.906 1.00 57.19 173 VAL A CA 1
ATOM 1420 C C . VAL A 1 173 ? 36.467 12.192 -6.781 1.00 57.19 173 VAL A C 1
ATOM 1422 O O . VAL A 1 173 ? 37.239 12.680 -5.962 1.00 57.19 173 VAL A O 1
ATOM 1425 N N . ASP A 1 174 ? 35.617 12.947 -7.481 1.00 53.47 174 ASP A N 1
ATOM 1426 C CA . ASP A 1 174 ? 35.599 14.418 -7.404 1.00 53.47 174 ASP A CA 1
ATOM 1427 C C . ASP A 1 174 ? 35.103 14.974 -6.050 1.00 53.47 174 ASP A C 1
ATOM 1429 O O . ASP A 1 174 ? 35.428 16.105 -5.690 1.00 53.47 174 ASP A O 1
ATOM 1433 N N . GLN A 1 175 ? 34.337 14.199 -5.267 1.00 48.25 175 GLN A N 1
ATOM 1434 C CA . GLN A 1 175 ? 33.879 14.605 -3.923 1.00 48.25 175 GLN A CA 1
ATOM 1435 C C . GLN A 1 175 ? 34.890 14.303 -2.805 1.00 48.25 175 GLN A C 1
ATOM 1437 O O . GLN A 1 175 ? 34.790 14.881 -1.724 1.00 48.25 175 GLN A O 1
ATOM 1442 N N . ASN A 1 176 ? 35.878 13.443 -3.065 1.00 48.00 176 ASN A N 1
ATOM 1443 C CA . ASN A 1 176 ? 36.940 13.070 -2.129 1.00 48.00 176 ASN A CA 1
ATOM 1444 C C . ASN A 1 176 ? 38.297 13.578 -2.641 1.00 48.00 176 ASN A C 1
ATOM 1446 O O . ASN A 1 176 ? 39.214 12.785 -2.854 1.00 48.00 176 ASN A O 1
ATOM 1450 N N . GLY A 1 177 ? 38.396 14.891 -2.888 1.00 39.12 177 GLY A N 1
ATOM 1451 C CA . GLY A 1 177 ? 39.609 15.538 -3.403 1.00 39.12 177 GLY A CA 1
ATOM 1452 C C . GLY A 1 177 ? 40.899 15.136 -2.656 1.00 39.12 177 GLY A C 1
ATOM 1453 O O . GLY A 1 177 ? 40.831 14.701 -1.504 1.00 39.12 177 GLY A O 1
ATOM 1454 N N . PRO A 1 178 ? 42.072 15.251 -3.314 1.00 44.66 178 PRO A N 1
ATOM 1455 C CA . PRO A 1 178 ? 43.333 14.696 -2.820 1.00 44.66 178 PRO A CA 1
ATOM 1456 C C . PRO A 1 178 ? 43.755 15.325 -1.476 1.00 44.66 178 PRO A C 1
ATOM 1458 O O . PRO A 1 178 ? 43.321 16.441 -1.183 1.00 44.66 178 PRO A O 1
ATOM 1461 N N . PRO A 1 179 ? 44.574 14.610 -0.673 1.00 48.59 179 PRO A N 1
ATOM 1462 C CA . PRO A 1 179 ? 44.933 14.991 0.698 1.00 48.59 179 PRO A CA 1
ATOM 1463 C C . PRO A 1 179 ? 45.600 16.364 0.826 1.00 48.59 179 PRO A C 1
ATOM 1465 O O . PRO A 1 179 ? 46.326 16.771 -0.112 1.00 48.59 179 PRO A O 1
#

Secondary structure (DSSP, 8-state):
---TT-----HHHHHHHH-HHHHHHHHHHHHHHHHHHHHHHHHTSTT--HHHHHHHHHHHHHHHHHHHHTT---HHHHHHHHTS-HHHHHHHHHHHHHHHHHHHHHHHHHHGGGHHHHHHHHGGG-S-GGG--HHHHHHHHHHTT----HHHHHHHHHHHHHHHHHHHHHHHHHHS---

pLDDT: mean 82.31, std 13.15, range [39.12, 95.75]

Organism: NCBI:txid392030